Protein AF-A0ABC8R5H9-F1 (afdb_monomer_lite)

InterPro domains:
  IPR025846 Trichome birefringence-like, N-terminal domain [PF14416] (98-150)
  IPR026057 Trichome birefringence-like, C-terminal domain [PF13839] (152-181)
  IPR029962 Trichome birefringence-like family [PTHR32285] (41-181)

Secondary structure (DSSP, 8-state):
--------------PPPP----SS-HHHHHHHHHHHHHHHHHHHHHHHHH--SSS----------------------------------TT----TTT--SSSEEEEE-TT---S--TTT-TTS-GGG-TTTTT----GGGGEEEEESS-PPPPP-HHHHHHHHTT------SSHHHHTT-

pLDDT: mean 74.7, std 21.78, range [30.92, 97.94]

Sequence (181 aa):
MSVLHRAKPSSSMGMKPPRGKLPLPLSVIILVVCAFAFLLLLYTERISSLSSTNIFRFKPCANRNHAKSHKSRKEKGAMENNPINYETDDRFEFDPNECSVAHGKWVFNSSFEPLYSDKTCPYLDPQFSCVTNGRPDSDYRHWEWQPDDCILPRFNPKIALRKLQGKRLMFVGDSLQRGQW

Structure (mmCIF, N/CA/C/O backbone):
data_AF-A0ABC8R5H9-F1
#
_entry.id   AF-A0ABC8R5H9-F1
#
loop_
_atom_site.group_PDB
_atom_site.id
_atom_site.type_symbol
_atom_site.label_atom_id
_atom_site.label_alt_id
_atom_site.label_comp_id
_atom_site.label_asym_id
_atom_site.label_entity_id
_atom_site.label_seq_id
_atom_site.pdbx_PDB_ins_code
_atom_site.Cartn_x
_atom_site.Cartn_y
_atom_site.Cartn_z
_atom_site.occupancy
_atom_site.B_iso_or_equiv
_atom_site.auth_seq_id
_atom_site.auth_comp_id
_atom_site.auth_asym_id
_atom_site.auth_atom_id
_atom_site.pdbx_PDB_model_num
ATOM 1 N N . MET A 1 1 ? -9.505 -63.109 100.877 1.00 43.75 1 MET A N 1
ATOM 2 C CA . MET A 1 1 ? -8.941 -63.592 99.594 1.00 43.75 1 MET A CA 1
ATOM 3 C C . MET A 1 1 ? -10.069 -64.211 98.783 1.00 43.75 1 MET A C 1
ATOM 5 O O . MET A 1 1 ? -10.992 -64.717 99.407 1.00 43.75 1 MET A O 1
ATOM 9 N N . SER A 1 2 ? -9.975 -64.134 97.448 1.00 44.31 2 SER A N 1
ATOM 10 C CA . SER A 1 2 ? -10.943 -64.615 96.429 1.00 44.31 2 SER A CA 1
ATOM 11 C C . SER A 1 2 ? -12.055 -63.597 96.109 1.00 44.31 2 SER A C 1
ATOM 13 O O . SER A 1 2 ? -13.054 -63.531 96.808 1.00 44.31 2 SER A O 1
ATOM 15 N N . VAL A 1 3 ? -11.813 -62.568 95.284 1.00 49.03 3 VAL A N 1
ATOM 16 C CA . VAL A 1 3 ? -11.662 -62.510 93.804 1.00 49.03 3 VAL A CA 1
ATOM 17 C C . VAL A 1 3 ? -13.003 -62.595 93.051 1.00 49.03 3 VAL A C 1
ATOM 19 O O . VAL A 1 3 ? -13.764 -63.543 93.193 1.00 49.03 3 VAL A O 1
ATOM 22 N N . LEU A 1 4 ? -13.240 -61.534 92.264 1.00 48.19 4 LEU A N 1
ATOM 23 C CA . LEU A 1 4 ? -14.357 -61.226 91.364 1.00 48.19 4 LEU A CA 1
ATOM 24 C C . LEU A 1 4 ? -14.793 -62.382 90.450 1.00 48.19 4 LEU A C 1
ATOM 26 O O . LEU A 1 4 ? -13.935 -63.038 89.878 1.00 48.19 4 LEU A O 1
ATOM 30 N N . HIS A 1 5 ? -16.077 -62.390 90.065 1.00 45.25 5 HIS A N 1
ATOM 31 C CA . HIS A 1 5 ? -16.423 -62.381 88.637 1.00 45.25 5 HIS A CA 1
ATOM 32 C C . HIS A 1 5 ? -17.647 -61.500 88.348 1.00 45.25 5 HIS A C 1
ATOM 34 O O . HIS A 1 5 ? -18.747 -61.696 88.853 1.00 45.25 5 HIS A O 1
ATOM 40 N N . ARG A 1 6 ? -17.400 -60.484 87.519 1.00 49.59 6 ARG A N 1
ATOM 41 C CA . ARG A 1 6 ? -18.348 -59.504 86.988 1.00 49.59 6 ARG A CA 1
ATOM 42 C C . ARG A 1 6 ? -18.973 -60.108 85.727 1.00 49.59 6 ARG A C 1
ATOM 44 O O . ARG A 1 6 ? -18.252 -60.336 84.757 1.00 49.59 6 ARG A O 1
ATOM 51 N N . ALA A 1 7 ? -20.277 -60.366 85.722 1.00 50.69 7 ALA A N 1
ATOM 52 C CA . ALA A 1 7 ? -21.005 -60.697 84.498 1.00 50.69 7 ALA A CA 1
ATOM 53 C C . ALA A 1 7 ? -21.244 -59.410 83.686 1.00 50.69 7 ALA A C 1
ATOM 55 O O . ALA A 1 7 ? -21.685 -58.397 84.228 1.00 50.69 7 ALA A O 1
ATOM 56 N N . LYS A 1 8 ? -20.916 -59.433 82.392 1.00 57.38 8 LYS A N 1
ATOM 57 C CA . LYS A 1 8 ? -21.090 -58.326 81.439 1.00 57.38 8 LYS A CA 1
ATOM 58 C C . LYS A 1 8 ? -22.070 -58.797 80.358 1.00 57.38 8 LYS A C 1
ATOM 60 O O . LYS A 1 8 ? -21.748 -59.795 79.714 1.00 57.38 8 LYS A O 1
ATOM 65 N N . PRO A 1 9 ? -23.226 -58.148 80.128 1.00 47.00 9 PRO A N 1
ATOM 66 C CA . PRO A 1 9 ? -24.105 -58.548 79.041 1.00 47.00 9 PRO A CA 1
ATOM 67 C C . PRO A 1 9 ? -23.868 -57.735 77.759 1.00 47.00 9 PRO A C 1
ATOM 69 O O . PRO A 1 9 ? -23.683 -56.522 77.788 1.00 47.00 9 PRO A O 1
ATOM 72 N N . SER A 1 10 ? -23.933 -58.484 76.656 1.00 46.19 10 SER A N 1
ATOM 73 C CA . SER A 1 10 ? -24.352 -58.140 75.291 1.00 46.19 10 SER A CA 1
ATOM 74 C C . SER A 1 10 ? -23.631 -57.013 74.537 1.00 46.19 10 SER A C 1
ATOM 76 O O . SER A 1 10 ? -23.918 -55.825 74.673 1.00 46.19 10 SER A O 1
ATOM 78 N N . SER A 1 11 ? -22.732 -57.420 73.639 1.00 56.31 11 SER A N 1
ATOM 79 C CA . SER A 1 11 ? -22.208 -56.608 72.542 1.00 56.31 11 SER A CA 1
ATOM 80 C C . SER A 1 11 ? -23.245 -56.460 71.421 1.00 56.31 11 SER A C 1
ATOM 82 O O . SER A 1 11 ? -23.648 -57.445 70.806 1.00 56.31 11 SER A O 1
ATOM 84 N N . SER A 1 12 ? -23.615 -55.213 71.133 1.00 51.06 12 SER A N 1
ATOM 85 C CA . SER A 1 12 ? -24.395 -54.781 69.968 1.00 51.06 12 SER A CA 1
ATOM 86 C C . SER A 1 12 ? -23.757 -55.239 68.644 1.00 51.06 12 SER A C 1
ATOM 88 O O . SER A 1 12 ? -22.599 -54.921 68.360 1.00 51.06 12 SER A O 1
ATOM 90 N N . MET A 1 13 ? -24.511 -55.980 67.825 1.00 53.38 13 MET A N 1
ATOM 91 C CA . MET A 1 13 ? -24.164 -56.292 66.435 1.00 53.38 13 MET A CA 1
ATOM 92 C C . MET A 1 13 ? -24.377 -55.049 65.562 1.00 53.38 13 MET A C 1
ATOM 94 O O . MET A 1 13 ? -25.468 -54.802 65.057 1.00 53.38 13 MET A O 1
ATOM 98 N N . GLY A 1 14 ? -23.316 -54.270 65.360 1.00 51.66 14 GLY A N 1
ATOM 99 C CA . GLY A 1 14 ? -23.276 -53.250 64.315 1.00 51.66 14 GLY A CA 1
ATOM 100 C C . GLY A 1 14 ? -23.113 -53.896 62.937 1.00 51.66 14 GLY A C 1
ATOM 101 O O . GLY A 1 14 ? -22.056 -54.450 62.630 1.00 51.66 14 GLY A O 1
ATOM 102 N N . MET A 1 15 ? -24.143 -53.815 62.093 1.00 54.72 15 MET A N 1
ATOM 103 C CA . MET A 1 15 ? -24.038 -54.130 60.665 1.00 54.72 15 MET A CA 1
ATOM 104 C C . MET A 1 15 ? -23.096 -53.117 59.993 1.00 54.72 15 MET A C 1
ATOM 106 O O . MET A 1 15 ? -23.332 -51.911 60.037 1.00 54.72 15 MET A O 1
ATOM 110 N N . LYS A 1 16 ? -22.013 -53.598 59.370 1.00 55.34 16 LYS A N 1
ATOM 111 C CA . LYS A 1 16 ? -21.135 -52.776 58.520 1.00 55.34 16 LYS A CA 1
ATOM 112 C C . LYS A 1 16 ? -21.816 -52.550 57.161 1.00 55.34 16 LYS A C 1
ATOM 114 O O . LYS A 1 16 ? -22.261 -53.533 56.569 1.00 55.34 16 LYS A O 1
ATOM 119 N N . PRO A 1 17 ? -21.873 -51.314 56.631 1.00 53.44 17 PRO A N 1
ATOM 120 C CA . PRO A 1 17 ? -22.426 -51.069 55.304 1.00 53.44 17 PRO A CA 1
ATOM 121 C C . PRO A 1 17 ? -21.487 -51.619 54.214 1.00 53.44 17 PRO A C 1
ATOM 123 O O . PRO A 1 17 ? -20.269 -51.702 54.426 1.00 53.44 17 PRO A O 1
ATOM 126 N N . PRO A 1 18 ? -22.020 -51.997 53.038 1.00 57.09 18 PRO A N 1
ATOM 127 C CA . PRO A 1 18 ? -21.214 -52.545 51.959 1.00 57.09 18 PRO A CA 1
ATOM 128 C C . PRO A 1 18 ? -20.311 -51.451 51.380 1.00 57.09 18 PRO A C 1
ATOM 130 O O . PRO A 1 18 ? -20.771 -50.386 50.972 1.00 57.09 18 PRO A O 1
ATOM 133 N N . ARG A 1 19 ? -19.004 -51.723 51.314 1.00 58.62 19 ARG A N 1
ATOM 134 C CA . ARG A 1 19 ? -18.061 -50.913 50.533 1.00 58.62 19 ARG A CA 1
ATOM 135 C C . ARG A 1 19 ? -18.326 -51.168 49.052 1.00 58.62 19 ARG A C 1
ATOM 137 O O . ARG A 1 19 ? -17.755 -52.087 48.467 1.00 58.62 19 ARG A O 1
ATOM 144 N N . GLY A 1 20 ? -19.201 -50.363 48.458 1.00 59.75 20 GLY A N 1
ATOM 145 C CA . GLY A 1 20 ? -19.288 -50.240 47.009 1.00 59.75 20 GLY A CA 1
ATOM 146 C C . GLY A 1 20 ? -17.933 -49.785 46.475 1.00 59.75 20 GLY A C 1
ATOM 147 O O . GLY A 1 20 ? -17.427 -48.733 46.866 1.00 59.75 20 GLY A O 1
ATOM 148 N N . LYS A 1 21 ? -17.307 -50.604 45.629 1.00 61.75 21 LYS A N 1
ATOM 149 C CA . LYS A 1 21 ? -16.124 -50.197 44.870 1.00 61.75 21 LYS A CA 1
ATOM 150 C C . LYS A 1 21 ? -16.583 -49.111 43.898 1.00 61.75 21 LYS A C 1
ATOM 152 O O . LYS A 1 21 ? -17.361 -49.398 42.994 1.00 61.75 21 LYS A O 1
ATOM 157 N N . LEU A 1 22 ? -16.153 -47.872 44.126 1.00 58.16 22 LEU A N 1
ATOM 158 C CA . LEU A 1 22 ? -16.399 -46.770 43.201 1.00 58.16 22 LEU A CA 1
ATOM 159 C C . LEU A 1 22 ? -15.733 -47.123 41.854 1.00 58.16 22 LEU A C 1
ATOM 161 O O . LEU A 1 22 ? -14.565 -47.527 41.862 1.00 58.16 22 LEU A O 1
ATOM 165 N N . PRO A 1 23 ? -16.446 -47.055 40.718 1.00 68.94 23 PRO A N 1
ATOM 166 C CA . PRO A 1 23 ? -15.873 -47.428 39.437 1.00 68.94 23 PRO A CA 1
ATOM 167 C C . PRO A 1 23 ? -14.886 -46.342 38.999 1.00 68.94 23 PRO A C 1
ATOM 169 O O . PRO A 1 23 ? -15.268 -45.188 38.847 1.00 68.94 23 PRO A O 1
ATOM 172 N N . LEU A 1 24 ? -13.633 -46.755 38.783 1.00 64.69 24 LEU A N 1
ATOM 173 C CA . LEU A 1 24 ? -12.494 -45.956 38.309 1.00 64.69 24 LEU A CA 1
ATOM 174 C C . LEU A 1 24 ? -12.049 -44.822 39.265 1.00 64.69 24 LEU A C 1
ATOM 176 O O . LEU A 1 24 ? -12.865 -44.156 39.901 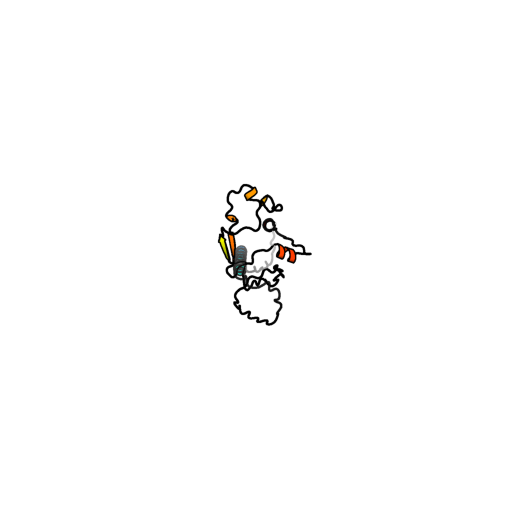1.00 64.69 24 LEU A O 1
ATOM 180 N N . PRO A 1 25 ? -10.732 -44.584 39.416 1.00 83.06 25 PRO A N 1
ATOM 181 C CA . PRO A 1 25 ? -10.252 -43.486 40.247 1.00 83.06 25 PRO A CA 1
ATOM 182 C C . PRO A 1 25 ? -10.734 -42.152 39.658 1.00 83.06 25 PRO A C 1
ATOM 184 O O . PRO A 1 25 ? -10.668 -41.947 38.447 1.00 83.06 25 PRO A O 1
ATOM 187 N N . LEU A 1 26 ? -11.191 -41.231 40.512 1.00 79.69 26 LEU A N 1
ATOM 188 C CA . LEU A 1 26 ? -11.699 -39.905 40.115 1.00 79.69 26 LEU A CA 1
ATOM 189 C C . LEU A 1 26 ? -10.741 -39.145 39.180 1.00 79.69 26 LEU A C 1
ATOM 191 O O . LEU A 1 26 ? -11.188 -38.395 38.318 1.00 79.69 26 LEU A O 1
ATOM 195 N N . SER A 1 27 ? -9.433 -39.387 39.295 1.00 84.00 27 SER A N 1
ATOM 196 C CA . SER A 1 27 ? -8.411 -38.834 38.402 1.00 84.00 27 SER A CA 1
ATOM 197 C C . SER A 1 27 ? -8.586 -39.256 36.941 1.00 84.00 27 SER A C 1
ATOM 199 O O . SER A 1 27 ? -8.415 -38.435 36.047 1.00 84.00 27 SER A O 1
ATOM 201 N N . VAL A 1 28 ? -8.971 -40.507 36.682 1.00 87.94 28 VAL A N 1
ATOM 202 C CA . VAL A 1 28 ? -9.210 -41.011 35.322 1.00 87.94 28 VAL A CA 1
ATOM 203 C C . VAL A 1 28 ? -10.463 -40.373 34.735 1.00 87.94 28 VAL A C 1
ATOM 205 O O . VAL A 1 28 ? -10.459 -39.988 33.572 1.00 87.94 28 VAL A O 1
ATOM 208 N N . ILE A 1 29 ? -11.504 -40.180 35.547 1.00 88.62 29 ILE A N 1
ATOM 209 C CA . ILE A 1 29 ? -12.729 -39.498 35.112 1.00 88.62 29 ILE A CA 1
ATOM 210 C C . ILE A 1 29 ? -12.416 -38.048 34.721 1.00 88.62 29 ILE A C 1
ATOM 212 O O . ILE A 1 29 ? -12.825 -37.607 33.651 1.00 88.62 29 ILE A O 1
ATOM 216 N N . ILE A 1 30 ? -11.633 -37.329 35.532 1.00 90.44 30 ILE A N 1
ATOM 217 C CA . ILE A 1 30 ? -11.220 -35.949 35.235 1.00 90.44 30 ILE A CA 1
ATOM 218 C C . ILE A 1 30 ? -10.405 -35.889 33.938 1.00 90.44 30 ILE A C 1
ATOM 220 O O . ILE A 1 30 ? -10.699 -35.062 33.082 1.00 90.44 30 ILE A O 1
ATOM 224 N N . LEU A 1 31 ? -9.431 -36.785 33.750 1.00 94.19 31 LEU A N 1
ATOM 225 C CA . LEU A 1 31 ? -8.617 -36.816 32.531 1.00 94.19 31 LEU A CA 1
ATOM 226 C C . LEU A 1 31 ? -9.457 -37.077 31.277 1.00 94.19 31 LEU A C 1
ATOM 228 O O . LEU A 1 31 ? -9.250 -36.420 30.259 1.00 94.19 31 LEU A O 1
ATOM 232 N N . VAL A 1 32 ? -10.430 -37.988 31.355 1.00 94.81 32 VAL A N 1
ATOM 233 C CA . VAL A 1 32 ? -11.349 -38.274 30.245 1.00 94.81 32 VAL A CA 1
ATOM 234 C C . VAL A 1 32 ? -12.231 -37.060 29.949 1.00 94.81 32 VAL A C 1
ATOM 236 O O . VAL A 1 32 ? -12.346 -36.667 28.791 1.00 94.81 32 VAL A O 1
ATOM 239 N N . VAL A 1 33 ? -12.799 -36.414 30.971 1.00 94.88 33 VAL A N 1
ATOM 240 C CA . VAL A 1 33 ? -13.617 -35.200 30.801 1.00 94.88 33 VAL A CA 1
ATOM 241 C C . VAL A 1 33 ? -12.796 -34.059 30.196 1.00 94.88 33 VAL A C 1
ATOM 243 O O . VAL A 1 33 ? -13.256 -33.415 29.256 1.00 94.88 33 VAL A O 1
ATOM 246 N N . CYS A 1 34 ? -11.567 -33.838 30.670 1.00 94.62 34 CYS A N 1
ATOM 247 C CA . CYS A 1 34 ? -10.660 -32.846 30.100 1.00 94.62 34 CYS A CA 1
ATOM 248 C C . CYS A 1 34 ? -10.326 -33.166 28.639 1.00 94.62 34 CYS A C 1
ATOM 250 O O . CYS A 1 34 ? -10.410 -32.277 27.798 1.00 94.62 34 CYS A O 1
ATOM 252 N N . ALA A 1 35 ? -10.003 -34.420 28.310 1.00 95.12 35 ALA A N 1
ATOM 253 C CA . ALA A 1 35 ? -9.708 -34.827 26.938 1.00 95.12 35 ALA A CA 1
ATOM 254 C C . ALA A 1 35 ? -10.906 -34.604 26.000 1.00 95.12 35 ALA A C 1
ATOM 256 O O . ALA A 1 35 ? -10.735 -34.049 24.916 1.00 95.12 35 ALA A O 1
ATOM 257 N N . 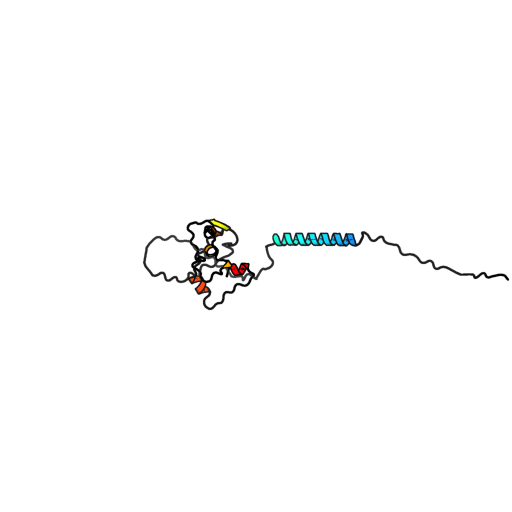PHE A 1 36 ? -12.124 -34.955 26.428 1.00 95.31 36 PHE A N 1
ATOM 258 C CA . PHE A 1 36 ? -13.344 -34.669 25.667 1.00 95.31 36 PHE A CA 1
ATOM 259 C C . PHE A 1 36 ? -13.591 -33.165 25.512 1.00 95.31 36 PHE A C 1
ATOM 261 O O . PHE A 1 36 ? -13.914 -32.723 24.414 1.00 95.31 36 PHE A O 1
ATOM 268 N N . ALA A 1 37 ? -13.393 -32.364 26.562 1.00 93.81 37 ALA A N 1
ATOM 269 C CA . ALA A 1 37 ? -13.526 -30.910 26.482 1.00 93.81 37 ALA A CA 1
ATOM 270 C C . ALA A 1 37 ? -12.506 -30.291 25.509 1.00 93.81 37 ALA A C 1
ATOM 272 O O . ALA A 1 37 ? -12.882 -29.466 24.683 1.00 93.81 37 ALA A O 1
ATOM 273 N N . PHE A 1 38 ? -11.243 -30.727 25.539 1.00 91.94 38 PHE A N 1
ATOM 274 C CA . PHE A 1 38 ? -10.216 -30.282 24.590 1.00 91.94 38 PHE A CA 1
ATOM 275 C C . PHE A 1 38 ? -10.537 -30.693 23.150 1.00 91.94 38 PHE A C 1
ATOM 277 O O . PHE A 1 38 ? -10.395 -29.881 22.242 1.00 91.94 38 PHE A O 1
ATOM 284 N N . LEU A 1 39 ? -11.012 -31.921 22.928 1.00 91.62 39 LEU A N 1
ATOM 285 C CA . LEU A 1 39 ? -11.445 -32.375 21.604 1.00 91.62 39 LEU A CA 1
ATOM 286 C C . LEU A 1 39 ? -12.648 -31.578 21.090 1.00 91.62 39 LEU A C 1
ATOM 288 O O . LEU A 1 39 ? -12.673 -31.227 19.914 1.00 91.62 39 LEU A O 1
ATOM 292 N N . LEU A 1 40 ? -13.607 -31.244 21.959 1.00 90.75 40 LEU A N 1
ATOM 293 C CA . LEU A 1 40 ? -14.729 -30.370 21.615 1.00 90.75 40 LEU A CA 1
ATOM 294 C C . LEU A 1 40 ? -14.254 -28.955 21.282 1.00 90.75 40 LEU A C 1
ATOM 296 O O . LEU A 1 40 ? -14.696 -28.415 20.278 1.00 90.75 40 LEU A O 1
ATOM 300 N N . LEU A 1 41 ? -13.322 -28.384 22.050 1.00 85.81 41 LEU A N 1
ATOM 301 C CA . LEU A 1 41 ? -12.759 -27.060 21.770 1.00 85.81 41 LEU A CA 1
ATOM 302 C C . LEU A 1 41 ? -12.005 -27.027 20.435 1.00 85.81 41 LEU A C 1
ATOM 304 O O . LEU A 1 41 ? -12.235 -26.134 19.622 1.00 85.81 41 LEU A O 1
ATOM 308 N N . LEU A 1 42 ? -11.169 -28.031 20.164 1.00 83.31 42 LEU A N 1
ATOM 309 C CA . LEU A 1 42 ? -10.455 -28.163 18.890 1.00 83.31 42 LEU A CA 1
ATOM 310 C C . LEU A 1 42 ? -11.411 -28.413 17.718 1.00 83.31 42 LEU A C 1
ATOM 312 O O . LEU A 1 42 ? -11.174 -27.931 16.612 1.00 83.31 42 LEU A O 1
ATOM 316 N N . TYR A 1 43 ? -12.508 -29.135 17.951 1.00 84.94 43 TYR A N 1
ATOM 317 C CA . TYR A 1 43 ? -13.571 -29.312 16.969 1.00 84.94 43 TYR A CA 1
ATOM 318 C C . TYR A 1 43 ? -14.328 -28.003 16.725 1.00 84.94 43 TYR A C 1
ATOM 320 O O . TYR A 1 43 ? -14.587 -27.679 15.573 1.00 84.94 43 TYR A O 1
ATOM 328 N N . THR A 1 44 ? -14.614 -27.209 17.762 1.00 79.81 44 THR A N 1
ATOM 329 C CA . THR A 1 44 ? -15.256 -25.895 17.617 1.00 79.81 44 THR A CA 1
ATOM 330 C C . THR A 1 44 ? -14.349 -24.853 16.976 1.00 79.81 44 THR A C 1
ATOM 332 O O . THR A 1 44 ? -14.861 -24.048 16.216 1.00 79.81 44 THR A O 1
ATOM 335 N N . GLU A 1 45 ? -13.034 -24.894 17.203 1.00 65.81 45 GLU A N 1
ATOM 336 C CA . GLU A 1 45 ? -12.027 -24.074 16.505 1.00 65.81 45 GLU A CA 1
ATOM 337 C C . GLU A 1 45 ? -11.903 -24.470 15.023 1.00 65.81 45 GLU A C 1
ATOM 339 O O . GLU A 1 45 ? -11.842 -23.625 14.130 1.00 65.81 45 GLU A O 1
ATOM 344 N N . ARG A 1 46 ? -11.935 -25.777 14.721 1.00 64.56 46 ARG A N 1
ATOM 345 C CA . ARG A 1 46 ? -12.025 -26.259 13.333 1.00 64.56 46 ARG A CA 1
ATOM 346 C C . ARG A 1 46 ? -13.360 -25.921 12.678 1.00 64.56 46 ARG A C 1
ATOM 348 O O . ARG A 1 46 ? -13.399 -25.695 11.475 1.00 64.56 46 ARG A O 1
ATOM 355 N N . ILE A 1 47 ? -14.458 -25.940 13.429 1.00 56.81 47 ILE A N 1
ATOM 356 C CA . ILE A 1 47 ? -15.762 -25.538 12.908 1.00 56.81 47 ILE A CA 1
ATOM 357 C C . ILE A 1 47 ? -15.813 -24.030 12.747 1.00 56.81 47 ILE A C 1
ATOM 359 O O . ILE A 1 47 ? -16.349 -23.600 11.745 1.00 56.81 47 ILE A O 1
ATOM 363 N N . SER A 1 48 ? -15.255 -23.209 13.634 1.00 54.00 48 SER A N 1
ATOM 364 C CA . SER A 1 48 ? -15.225 -21.758 13.434 1.00 54.00 48 SER A CA 1
ATOM 365 C C . SER A 1 48 ? -14.346 -21.369 12.242 1.00 54.00 48 SER A C 1
ATOM 367 O O . SER A 1 48 ? -14.679 -20.406 11.555 1.00 54.00 48 SER A O 1
ATOM 369 N N . SER A 1 49 ? -13.313 -22.158 11.907 1.00 48.66 49 SER A N 1
ATOM 370 C CA . SER A 1 49 ? -12.559 -21.994 10.653 1.00 48.66 49 SER A CA 1
ATOM 371 C C . SER A 1 49 ? -13.294 -22.505 9.401 1.00 48.66 49 SER A C 1
ATOM 373 O O . SER A 1 49 ? -13.059 -21.985 8.313 1.00 48.66 49 SER A O 1
ATOM 375 N N . LEU A 1 50 ? -14.227 -23.460 9.539 1.00 50.97 50 LEU A N 1
ATOM 376 C CA . LEU A 1 50 ? -15.084 -23.978 8.452 1.00 50.97 50 LEU A CA 1
ATOM 377 C C . LEU A 1 50 ? -16.488 -23.336 8.391 1.00 50.97 50 LEU A C 1
ATOM 379 O O . LEU A 1 50 ? -17.230 -23.543 7.435 1.00 50.97 50 LEU A O 1
ATOM 383 N N . SER A 1 51 ? -16.849 -22.537 9.392 1.00 38.78 51 SER A N 1
ATOM 384 C CA . SER A 1 51 ? -18.118 -21.831 9.569 1.00 38.78 51 SER A CA 1
ATOM 385 C C . SER A 1 51 ? -17.853 -20.331 9.624 1.00 38.78 51 SER A C 1
ATOM 387 O O . SER A 1 51 ? -18.365 -19.612 10.479 1.00 38.78 51 SER A O 1
ATOM 389 N N . SER A 1 52 ? -17.121 -19.825 8.635 1.00 42.41 52 SER A N 1
ATOM 390 C CA . SER A 1 52 ? -17.168 -18.410 8.258 1.00 42.41 52 SER A CA 1
ATOM 391 C C . SER A 1 52 ? -18.512 -18.015 7.620 1.00 42.41 52 SER A C 1
ATOM 393 O O . SER A 1 52 ? -18.643 -16.934 7.052 1.00 42.41 52 SER A O 1
ATOM 395 N N . THR A 1 53 ? -19.556 -18.840 7.755 1.00 54.34 53 THR A N 1
ATOM 396 C CA . THR A 1 53 ? -20.919 -18.478 7.376 1.00 54.34 53 THR A CA 1
ATOM 397 C C . THR A 1 53 ? -21.813 -18.349 8.614 1.00 54.34 53 THR A C 1
ATOM 399 O O . THR A 1 53 ? -22.255 -19.323 9.209 1.00 54.34 53 THR A O 1
ATOM 402 N N . ASN A 1 54 ? -22.133 -17.086 8.923 1.00 51.19 54 ASN A N 1
ATOM 403 C CA . ASN A 1 54 ? -23.256 -16.596 9.735 1.00 51.19 54 ASN A CA 1
ATOM 404 C C . ASN A 1 54 ? -23.131 -16.656 11.267 1.00 51.19 54 ASN A C 1
ATOM 406 O O . ASN A 1 54 ? -23.513 -17.647 11.868 1.00 51.19 54 ASN A O 1
ATOM 410 N N . ILE A 1 55 ? -22.803 -15.513 11.892 1.00 53.16 55 ILE A N 1
ATOM 411 C CA . ILE A 1 55 ? -23.419 -15.091 13.176 1.00 53.16 55 ILE A CA 1
ATOM 412 C C . ILE A 1 55 ? -23.501 -13.556 13.337 1.00 53.16 55 ILE A C 1
ATOM 414 O O . ILE A 1 55 ? -24.400 -13.084 14.025 1.00 53.16 55 ILE A O 1
ATOM 418 N N . PHE A 1 56 ? -22.726 -12.737 12.613 1.00 44.38 56 PHE A N 1
ATOM 419 C CA . PHE A 1 56 ? -22.994 -11.288 12.530 1.00 44.38 56 PHE A CA 1
ATOM 420 C C . PHE A 1 56 ? -23.792 -10.924 11.273 1.00 44.38 56 PHE A C 1
ATOM 422 O O . PHE A 1 56 ? -23.315 -10.230 10.378 1.00 44.38 56 PHE A O 1
ATOM 429 N N . ARG A 1 57 ? -25.053 -11.374 11.213 1.00 39.06 57 ARG A N 1
ATOM 430 C CA . ARG A 1 57 ? -26.056 -10.759 10.332 1.00 39.06 57 ARG A CA 1
ATOM 431 C C . ARG A 1 57 ? -26.456 -9.419 10.954 1.00 39.06 57 ARG A C 1
ATOM 433 O O . ARG A 1 57 ? -27.422 -9.332 11.711 1.00 39.06 57 ARG A O 1
ATOM 440 N N . PHE A 1 58 ? -25.727 -8.354 10.628 1.00 49.19 58 PHE A N 1
ATOM 441 C CA . PHE A 1 58 ? -26.360 -7.040 10.626 1.00 49.19 58 PHE A CA 1
ATOM 442 C C . PHE A 1 58 ? -27.558 -7.135 9.675 1.00 49.19 58 PHE A C 1
ATOM 444 O O . PHE A 1 58 ? -27.440 -7.675 8.575 1.00 49.19 58 PHE A O 1
ATOM 451 N N . LYS A 1 59 ? -28.736 -6.720 10.151 1.00 42.09 59 LYS A N 1
ATOM 452 C CA . LYS A 1 59 ? -29.983 -6.704 9.377 1.00 42.09 59 LYS A CA 1
ATOM 453 C C . LYS A 1 59 ? -29.701 -6.166 7.964 1.00 42.09 59 LYS A C 1
ATOM 455 O O . LYS A 1 59 ? -29.322 -5.001 7.861 1.00 42.09 59 LYS A O 1
ATOM 460 N N . PRO A 1 60 ? -29.915 -6.944 6.888 1.00 43.22 60 PRO A N 1
ATOM 461 C CA . PRO A 1 60 ? -29.975 -6.361 5.564 1.00 43.22 60 PRO A CA 1
ATOM 462 C C . PRO A 1 60 ? -31.279 -5.570 5.512 1.00 43.22 60 PRO A C 1
ATOM 464 O O . PRO A 1 60 ? -32.363 -6.132 5.701 1.00 43.22 60 PRO A O 1
ATOM 467 N N . CYS A 1 61 ? -31.186 -4.261 5.303 1.00 43.25 61 CYS A N 1
ATOM 468 C CA . CYS A 1 61 ? -32.346 -3.488 4.897 1.00 43.25 61 CYS A CA 1
ATOM 469 C C . CYS A 1 61 ? -32.851 -4.094 3.587 1.00 43.25 61 CYS A C 1
ATOM 471 O O . CYS A 1 61 ? -32.151 -4.081 2.578 1.00 43.25 61 CYS A O 1
ATOM 473 N N . ALA A 1 62 ? -34.060 -4.649 3.607 1.00 48.31 62 ALA A N 1
ATOM 474 C CA . ALA A 1 62 ? -34.768 -4.955 2.382 1.00 48.31 62 ALA A CA 1
ATOM 475 C C . ALA A 1 62 ? -34.944 -3.643 1.609 1.00 48.31 62 ALA A C 1
ATOM 477 O O . ALA A 1 62 ? -35.583 -2.719 2.116 1.00 48.31 62 ALA A O 1
ATOM 478 N N . ASN A 1 63 ? -34.419 -3.558 0.387 1.00 39.03 63 ASN A N 1
ATOM 479 C CA . ASN A 1 63 ? -34.958 -2.609 -0.571 1.00 39.03 63 ASN A CA 1
ATOM 480 C C . ASN A 1 63 ? -35.199 -3.266 -1.926 1.00 39.03 63 ASN A C 1
ATOM 482 O O . ASN A 1 63 ? -34.453 -4.117 -2.400 1.00 39.03 63 ASN A O 1
ATOM 486 N N . ARG A 1 64 ? -36.352 -2.895 -2.461 1.00 47.50 64 ARG A N 1
ATOM 487 C CA . ARG A 1 64 ? -37.077 -3.480 -3.573 1.00 47.50 64 ARG A CA 1
ATOM 488 C C . ARG A 1 64 ? -36.304 -3.323 -4.877 1.00 47.50 64 ARG A C 1
ATOM 490 O O . ARG A 1 64 ? -35.734 -2.270 -5.129 1.00 47.50 64 ARG A O 1
ATOM 497 N N . ASN A 1 65 ? -36.407 -4.354 -5.713 1.00 53.25 65 ASN A N 1
ATOM 498 C CA . ASN A 1 65 ? -36.437 -4.309 -7.174 1.00 53.25 65 ASN A CA 1
ATOM 499 C C . ASN A 1 65 ? -35.993 -2.980 -7.804 1.00 53.25 65 ASN A C 1
ATOM 501 O O . ASN A 1 65 ? -36.805 -2.075 -7.990 1.00 53.25 65 ASN A O 1
ATOM 505 N N . HIS A 1 66 ? -34.750 -2.928 -8.269 1.00 44.75 66 HIS A N 1
ATOM 506 C CA . HIS A 1 66 ? -34.424 -2.120 -9.434 1.00 44.75 66 HIS A CA 1
ATOM 507 C C . HIS A 1 66 ? -33.545 -2.942 -10.371 1.00 44.75 66 HIS A C 1
ATOM 509 O O . HIS A 1 66 ? -32.328 -2.814 -10.415 1.00 44.75 66 HIS A O 1
ATOM 515 N N . ALA A 1 67 ? -34.195 -3.801 -11.155 1.00 47.84 67 ALA A N 1
ATOM 516 C CA . ALA A 1 67 ? -33.611 -4.239 -12.407 1.00 47.84 67 ALA A CA 1
ATOM 517 C C . ALA A 1 67 ? -33.328 -2.982 -13.246 1.00 47.84 67 ALA A C 1
ATOM 519 O O . ALA A 1 67 ? -34.254 -2.293 -13.680 1.00 47.84 67 ALA A O 1
ATOM 520 N N . LYS A 1 68 ? -32.053 -2.659 -13.453 1.00 40.72 68 LYS A N 1
ATOM 521 C CA . LYS A 1 68 ? -31.620 -1.809 -14.560 1.00 40.72 68 LYS A CA 1
ATOM 522 C C . LYS A 1 68 ? -30.521 -2.535 -15.314 1.00 40.72 68 LYS A C 1
ATOM 524 O O . LYS A 1 68 ? -29.342 -2.437 -15.007 1.00 40.72 68 LYS A O 1
ATOM 529 N N . SER A 1 69 ? -30.962 -3.267 -16.331 1.00 45.06 69 SER A N 1
ATOM 530 C CA . SER A 1 69 ? -30.138 -3.627 -17.476 1.00 45.06 69 SER A CA 1
ATOM 531 C C . SER A 1 69 ? -29.565 -2.341 -18.078 1.00 45.06 69 SER A C 1
ATOM 533 O O . SER A 1 69 ? -30.324 -1.511 -18.579 1.00 45.06 69 SER A O 1
ATOM 535 N N . HIS A 1 70 ? -28.245 -2.159 -18.031 1.00 44.81 70 HIS A N 1
ATOM 536 C CA . HIS A 1 70 ? -27.574 -1.138 -18.830 1.00 44.81 70 HIS A CA 1
ATOM 537 C C . HIS A 1 70 ? -26.743 -1.801 -19.927 1.00 44.81 70 HIS A C 1
ATOM 539 O O . HIS A 1 70 ? -25.643 -2.307 -19.741 1.00 44.81 70 HIS A O 1
ATOM 545 N N . LYS A 1 71 ? -27.361 -1.800 -21.106 1.00 40.94 71 LYS A N 1
ATOM 546 C CA . LYS A 1 71 ? -26.827 -2.152 -22.416 1.00 40.94 71 LYS A CA 1
ATOM 547 C C . LYS A 1 71 ? -25.711 -1.171 -22.802 1.00 40.94 71 LYS A C 1
ATOM 549 O O . LYS A 1 71 ? -25.996 -0.002 -23.055 1.00 40.94 71 LYS A O 1
ATOM 554 N N . SER A 1 72 ? -24.467 -1.641 -22.906 1.00 38.41 72 SER A N 1
ATOM 555 C CA . SER A 1 72 ? -23.367 -0.861 -23.494 1.00 38.41 72 SER A CA 1
ATOM 556 C C . SER A 1 72 ? -23.626 -0.618 -24.981 1.00 38.41 72 SER A C 1
ATOM 558 O O . SER A 1 72 ? -23.550 -1.535 -25.802 1.00 38.41 72 SER A O 1
ATOM 560 N N . ARG A 1 73 ? -23.945 0.629 -25.339 1.00 40.12 73 ARG A N 1
ATOM 561 C CA . ARG A 1 73 ? -24.010 1.095 -26.727 1.00 40.12 73 ARG A CA 1
ATOM 562 C C . ARG A 1 73 ? -22.647 1.677 -27.107 1.00 40.12 73 ARG A C 1
ATOM 564 O O . ARG A 1 73 ? -22.210 2.665 -26.534 1.00 40.12 73 ARG A O 1
ATOM 571 N N . LYS A 1 74 ? -21.980 1.034 -28.068 1.00 41.25 74 LYS A N 1
ATOM 572 C CA . LYS A 1 74 ? -20.806 1.554 -28.785 1.00 41.25 74 LYS A CA 1
ATOM 573 C C . LYS A 1 74 ? -21.244 2.732 -29.659 1.00 41.25 74 LYS A C 1
ATOM 575 O O . LYS A 1 74 ? -22.073 2.520 -30.537 1.00 41.25 74 LYS A O 1
ATOM 580 N N . GLU A 1 75 ? -20.633 3.901 -29.503 1.00 36.47 75 GLU A N 1
ATOM 581 C CA . GLU A 1 75 ? -20.660 4.964 -30.516 1.00 36.47 75 GLU A CA 1
ATOM 582 C C . GLU A 1 75 ? -19.268 5.603 -30.653 1.00 36.47 75 GLU A C 1
ATOM 584 O O . GLU A 1 75 ? -18.516 5.729 -29.688 1.00 36.47 75 GLU A O 1
ATOM 589 N N . LYS A 1 76 ? -18.888 5.866 -31.908 1.00 37.38 76 LYS A N 1
ATOM 590 C CA . LYS A 1 76 ? -17.562 6.297 -32.366 1.00 37.38 76 LYS A CA 1
ATOM 591 C C . LYS A 1 76 ? -17.513 7.828 -32.490 1.00 37.38 76 LYS A C 1
ATOM 593 O O . LYS A 1 76 ? -18.398 8.381 -33.124 1.00 37.38 76 LYS A O 1
ATOM 598 N N . GLY A 1 77 ? -16.407 8.425 -32.034 1.00 36.22 77 GLY A N 1
ATOM 599 C CA . GLY A 1 77 ? -15.695 9.550 -32.666 1.00 36.22 77 GLY A CA 1
ATOM 600 C C . GLY A 1 77 ? -16.273 10.971 -32.572 1.00 36.22 77 GLY A C 1
ATOM 601 O O . GLY A 1 77 ? -17.259 11.268 -33.228 1.00 36.22 77 GLY A O 1
ATOM 602 N N . ALA A 1 78 ? -15.554 11.866 -31.881 1.00 30.92 78 ALA A N 1
ATOM 603 C CA . ALA A 1 78 ? -15.009 13.142 -32.389 1.00 30.92 78 ALA A CA 1
ATOM 604 C C . ALA A 1 78 ? -14.328 13.908 -31.233 1.00 30.92 78 ALA A C 1
ATOM 606 O O . ALA A 1 78 ? -14.810 13.890 -30.104 1.00 30.92 78 ALA A O 1
ATOM 607 N N . MET A 1 79 ? -13.182 14.533 -31.508 1.00 45.81 79 MET A N 1
ATOM 608 C CA . MET A 1 79 ? -12.390 15.313 -30.552 1.00 45.81 79 MET A CA 1
ATOM 609 C C . MET A 1 79 ? -12.942 16.740 -30.471 1.00 45.81 79 MET A C 1
ATOM 611 O O . MET A 1 79 ? -12.875 17.470 -31.456 1.00 45.81 79 MET A O 1
ATOM 615 N N . GLU A 1 80 ? -13.462 17.131 -29.308 1.00 35.47 80 GLU A N 1
ATOM 616 C CA . GLU A 1 80 ? -13.856 18.508 -29.001 1.00 35.47 80 GLU A CA 1
ATOM 617 C C . GLU A 1 80 ? -13.154 18.952 -27.711 1.00 35.47 80 GLU A C 1
ATOM 619 O O . GLU A 1 80 ? -13.268 18.315 -26.662 1.00 35.47 80 GLU A O 1
ATOM 624 N N . ASN A 1 81 ? -12.373 20.031 -27.810 1.00 49.28 81 ASN A N 1
ATOM 625 C CA . ASN A 1 81 ? -11.632 20.620 -26.699 1.00 49.28 81 ASN A CA 1
ATOM 626 C C . ASN A 1 81 ? -12.593 21.411 -25.807 1.00 49.28 81 ASN A C 1
ATOM 628 O O . ASN A 1 81 ? -12.692 22.630 -25.920 1.00 49.28 81 ASN A O 1
ATOM 632 N N . ASN A 1 82 ? -13.291 20.711 -24.917 1.00 39.28 82 ASN A N 1
ATOM 633 C CA . ASN A 1 82 ? -14.045 21.315 -23.827 1.00 39.28 82 ASN A CA 1
ATOM 634 C C . ASN A 1 82 ? -13.268 21.080 -22.518 1.00 39.28 82 ASN A C 1
ATOM 636 O O . ASN A 1 82 ? -12.761 19.970 -22.317 1.00 39.28 82 ASN A O 1
ATOM 640 N N . PRO A 1 83 ? -13.123 22.077 -21.623 1.00 41.81 83 PRO A N 1
ATOM 641 C CA . PRO A 1 83 ? -12.494 21.844 -20.335 1.00 41.81 83 PRO A CA 1
ATOM 642 C C . PRO A 1 83 ? -13.340 20.802 -19.614 1.00 41.81 83 PRO A C 1
ATOM 644 O O . PRO A 1 83 ? -14.533 21.013 -19.402 1.00 41.81 83 PRO A O 1
ATOM 647 N N . ILE A 1 84 ? -12.736 19.653 -19.304 1.00 44.03 84 ILE A N 1
ATOM 648 C CA . ILE A 1 84 ? -13.407 18.557 -18.611 1.00 44.03 84 ILE A CA 1
ATOM 649 C C . ILE A 1 84 ? -13.813 19.094 -17.238 1.00 44.03 84 ILE A C 1
ATOM 651 O O . ILE A 1 84 ? -13.027 19.083 -16.288 1.00 44.03 84 ILE A O 1
ATOM 655 N N . ASN A 1 85 ? -15.047 19.587 -17.139 1.00 41.09 85 ASN A N 1
ATOM 656 C CA . ASN A 1 85 ? -15.763 19.662 -15.885 1.00 41.09 85 ASN A CA 1
ATOM 657 C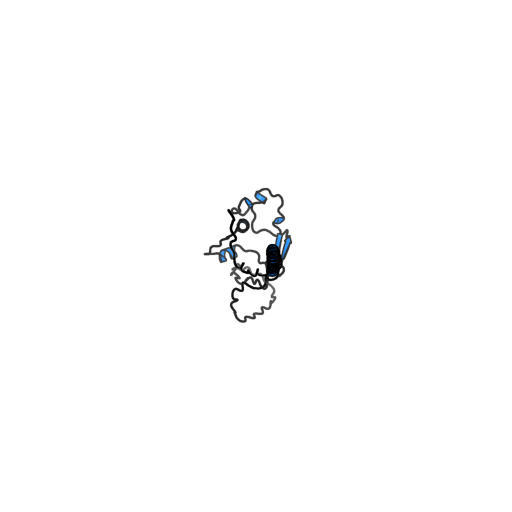 C . ASN A 1 85 ? -15.860 18.212 -15.423 1.00 41.09 85 ASN A C 1
ATOM 659 O O . ASN A 1 85 ? -16.695 17.447 -15.897 1.00 41.09 85 ASN A O 1
ATOM 663 N N . TYR A 1 86 ? -14.938 17.817 -14.547 1.00 51.53 86 TYR A N 1
ATOM 664 C CA . TYR A 1 86 ? -15.000 16.570 -13.799 1.00 51.53 86 TYR A CA 1
ATOM 665 C C . TYR A 1 86 ? -16.137 16.737 -12.781 1.00 51.53 86 TYR A C 1
ATOM 667 O O . TYR A 1 86 ? -15.902 16.802 -11.571 1.00 51.53 86 TYR A O 1
ATOM 675 N N . GLU A 1 87 ? -17.370 16.894 -13.284 1.00 49.22 87 GLU A N 1
ATOM 676 C CA . GLU A 1 87 ? -18.560 16.499 -12.551 1.00 49.22 87 GLU A CA 1
ATOM 677 C C . GLU A 1 87 ? -18.246 15.095 -12.076 1.00 49.22 87 GLU A C 1
ATOM 679 O O . GLU A 1 87 ? -17.980 14.177 -12.851 1.00 49.22 87 GLU A O 1
ATOM 684 N N . THR A 1 88 ? -18.060 15.022 -10.770 1.00 52.62 88 THR A N 1
ATOM 685 C CA . THR A 1 88 ? -17.683 13.835 -10.045 1.00 52.62 88 THR A CA 1
ATOM 686 C C . THR A 1 88 ? -18.655 12.753 -10.483 1.00 52.62 88 THR A C 1
ATOM 688 O O . THR A 1 88 ? -19.842 12.838 -10.178 1.00 52.62 88 THR A O 1
ATOM 691 N N . ASP A 1 89 ? -18.181 11.766 -11.244 1.00 52.16 89 ASP A N 1
ATOM 692 C CA . ASP A 1 89 ? -18.936 10.533 -11.391 1.00 52.16 89 ASP A CA 1
ATOM 693 C C . ASP A 1 89 ? -18.875 9.849 -10.023 1.00 52.16 89 ASP A C 1
ATOM 695 O O . ASP A 1 89 ? -18.043 8.990 -9.741 1.00 52.16 89 ASP A O 1
ATOM 699 N N . ASP A 1 90 ? -19.735 10.316 -9.120 1.00 55.78 90 ASP A N 1
ATOM 700 C CA . ASP A 1 90 ? -19.965 9.779 -7.784 1.00 55.78 90 ASP A CA 1
ATOM 701 C C . ASP A 1 90 ? -20.559 8.359 -7.849 1.00 55.78 90 ASP A C 1
ATOM 703 O O . ASP A 1 90 ? -20.902 7.780 -6.822 1.00 55.78 90 ASP A O 1
ATOM 707 N N . ARG A 1 91 ? -20.684 7.796 -9.057 1.00 58.12 91 ARG A N 1
ATOM 708 C CA . ARG A 1 91 ? -21.368 6.549 -9.378 1.00 58.12 91 ARG A CA 1
ATOM 709 C C . ARG A 1 91 ? -20.479 5.312 -9.303 1.00 58.12 91 ARG A C 1
ATOM 711 O O . ARG A 1 91 ? -21.007 4.214 -9.453 1.00 58.12 91 ARG A O 1
ATOM 718 N N . PHE A 1 92 ? -19.170 5.440 -9.057 1.00 67.00 92 PHE A N 1
ATOM 719 C CA . PHE A 1 92 ? -18.380 4.265 -8.676 1.00 67.00 92 PHE A CA 1
ATOM 720 C C . PHE A 1 92 ? -18.715 3.885 -7.229 1.00 67.00 92 PHE A C 1
ATOM 722 O O . PHE A 1 92 ? -18.044 4.280 -6.271 1.00 67.00 92 PHE A O 1
ATOM 729 N N . GLU A 1 93 ? -19.820 3.165 -7.090 1.00 75.19 93 GLU A N 1
ATOM 730 C CA . GLU A 1 93 ? -20.208 2.463 -5.881 1.00 75.19 93 GLU A CA 1
ATOM 731 C C . GLU A 1 93 ? -19.533 1.091 -5.914 1.00 75.19 93 GLU A C 1
ATOM 733 O O . GLU A 1 93 ? -19.714 0.316 -6.850 1.00 75.19 93 GLU A O 1
ATOM 738 N N . PHE A 1 94 ? -18.674 0.830 -4.932 1.00 82.62 94 PHE A N 1
ATOM 739 C CA . PHE A 1 94 ? -18.007 -0.459 -4.813 1.00 82.62 94 PHE A CA 1
ATOM 740 C C . PHE A 1 94 ? -19.018 -1.493 -4.307 1.00 82.62 94 PHE A C 1
ATOM 742 O O . PHE A 1 94 ? -19.477 -1.377 -3.169 1.00 82.62 94 PHE A O 1
ATOM 749 N N . ASP A 1 95 ? -19.344 -2.492 -5.131 1.00 84.69 95 ASP A N 1
ATOM 750 C CA . ASP A 1 95 ? -20.158 -3.634 -4.713 1.00 84.69 95 ASP A CA 1
ATOM 751 C C . ASP A 1 95 ? -19.255 -4.817 -4.310 1.00 84.69 95 ASP A C 1
ATOM 753 O O . ASP A 1 95 ? -18.652 -5.459 -5.178 1.00 84.69 95 ASP A O 1
ATOM 757 N N . PRO A 1 96 ? -19.162 -5.149 -3.008 1.00 83.75 96 PRO A N 1
ATOM 758 C CA . PRO A 1 96 ? -18.356 -6.273 -2.537 1.00 83.75 96 PRO A CA 1
ATOM 759 C C . PRO A 1 96 ? -18.883 -7.644 -2.992 1.00 83.75 96 PRO A C 1
ATOM 761 O O . PRO A 1 96 ? -18.161 -8.629 -2.864 1.00 83.75 96 PRO A O 1
ATOM 764 N N . ASN A 1 97 ? -20.125 -7.736 -3.484 1.00 86.62 97 ASN A N 1
ATOM 765 C CA . ASN A 1 97 ? -20.678 -8.980 -4.028 1.00 86.62 97 ASN A CA 1
ATOM 766 C C . ASN A 1 97 ? -20.269 -9.207 -5.488 1.00 86.62 97 ASN A C 1
ATOM 768 O O . ASN A 1 97 ? -20.275 -10.349 -5.941 1.00 86.62 97 ASN A O 1
ATOM 772 N N . GLU A 1 98 ? -19.938 -8.138 -6.217 1.00 87.56 98 GLU A N 1
ATOM 773 C CA . GLU A 1 98 ? -19.481 -8.211 -7.609 1.00 87.56 98 GLU A CA 1
ATOM 774 C C . GLU A 1 98 ? -17.954 -8.209 -7.717 1.00 87.56 98 GLU A C 1
ATOM 776 O O . GLU A 1 98 ? -17.416 -8.776 -8.665 1.00 87.56 98 GLU A O 1
ATOM 781 N N . CYS A 1 99 ? -17.246 -7.602 -6.756 1.00 90.56 99 CYS A N 1
ATOM 782 C CA . CYS A 1 99 ? -15.789 -7.631 -6.715 1.00 90.56 99 CYS A CA 1
ATOM 783 C C . CYS A 1 99 ? -15.230 -7.867 -5.311 1.00 90.56 99 CYS A C 1
ATOM 785 O O . CYS A 1 99 ? -15.317 -7.004 -4.432 1.00 90.56 99 CYS A O 1
ATOM 787 N N . SER A 1 100 ? -14.552 -9.002 -5.123 1.00 92.12 100 SER A N 1
ATOM 788 C CA . SER A 1 100 ? -13.777 -9.253 -3.910 1.00 92.12 100 SER A CA 1
ATOM 789 C C . SER A 1 100 ? -12.379 -8.643 -4.009 1.00 92.12 100 SER A C 1
ATOM 791 O O . SER A 1 100 ? -11.551 -9.078 -4.799 1.00 92.12 100 SER A O 1
ATOM 793 N N . VAL A 1 101 ? -12.068 -7.674 -3.144 1.00 92.75 101 VAL A N 1
ATOM 794 C CA . VAL A 1 101 ? -10.705 -7.107 -3.031 1.00 92.75 101 VAL A CA 1
ATOM 795 C C . VAL A 1 101 ? -9.722 -8.027 -2.307 1.00 92.75 101 VAL A C 1
ATOM 797 O O . VAL A 1 101 ? -8.515 -7.803 -2.372 1.00 92.75 101 VAL A O 1
ATOM 800 N N . ALA A 1 102 ? -10.227 -9.035 -1.591 1.00 93.56 102 ALA A N 1
ATOM 801 C CA . ALA A 1 102 ? -9.421 -9.918 -0.753 1.00 93.56 102 ALA A CA 1
ATOM 802 C C . ALA A 1 102 ? -8.751 -11.053 -1.542 1.00 93.56 102 ALA A C 1
ATOM 804 O O . ALA A 1 102 ? -7.740 -11.594 -1.093 1.00 93.56 102 ALA A O 1
ATOM 805 N N . HIS A 1 103 ? -9.305 -11.416 -2.702 1.00 94.50 103 HIS A N 1
ATOM 806 C CA . HIS A 1 103 ? -8.786 -12.465 -3.575 1.00 94.50 103 HIS A CA 1
ATOM 807 C C . HIS A 1 103 ? -8.205 -11.853 -4.844 1.00 94.50 103 HIS A C 1
ATOM 809 O O . HIS A 1 103 ? -8.767 -10.917 -5.408 1.00 94.50 103 HIS A O 1
ATOM 815 N N . GLY A 1 104 ? -7.049 -12.354 -5.256 1.00 95.50 104 GLY A N 1
ATOM 816 C CA . GLY A 1 104 ? -6.294 -11.790 -6.357 1.00 95.50 104 GLY A CA 1
ATOM 817 C C . GLY A 1 104 ? -4.852 -12.257 -6.342 1.00 95.50 104 GLY A C 1
ATOM 818 O O . GLY A 1 104 ? -4.471 -13.211 -5.653 1.00 95.50 104 GLY A O 1
ATOM 819 N N . LYS A 1 105 ? -4.027 -11.542 -7.097 1.00 96.81 105 LYS A N 1
ATOM 820 C CA . LYS A 1 105 ? -2.603 -11.830 -7.233 1.00 96.81 105 LYS A CA 1
ATOM 821 C C . LYS A 1 105 ? -1.788 -10.555 -7.346 1.00 96.81 105 LYS A C 1
ATOM 823 O O . LYS A 1 105 ? -2.244 -9.535 -7.857 1.00 96.81 105 LYS A O 1
ATOM 828 N N . TRP A 1 106 ? -0.540 -10.652 -6.916 1.00 96.19 106 TRP A N 1
ATOM 829 C CA . TRP A 1 106 ? 0.456 -9.627 -7.178 1.00 96.19 106 TRP A CA 1
ATOM 830 C C . TRP A 1 106 ? 0.942 -9.738 -8.619 1.00 96.19 106 TRP A C 1
ATOM 832 O O . TRP A 1 106 ? 1.378 -10.805 -9.055 1.00 96.19 106 TRP A O 1
ATOM 842 N N . VAL A 1 107 ? 0.877 -8.632 -9.352 1.00 95.44 107 VAL A N 1
ATOM 843 C CA . VAL A 1 107 ? 1.371 -8.525 -10.723 1.00 95.44 107 VAL A CA 1
ATOM 844 C C . VAL A 1 107 ? 2.483 -7.492 -10.760 1.00 95.44 107 VAL A C 1
ATOM 846 O O . VAL A 1 107 ? 2.335 -6.379 -10.263 1.00 95.44 107 VAL A O 1
ATOM 849 N N . PHE A 1 108 ? 3.620 -7.878 -11.333 1.00 96.00 108 PHE A N 1
ATOM 850 C CA . PHE A 1 108 ? 4.730 -6.963 -11.542 1.00 96.00 108 PHE A CA 1
ATOM 851 C C . PHE A 1 108 ? 4.473 -6.109 -12.783 1.00 96.00 108 PHE A C 1
ATOM 853 O O . PHE A 1 108 ? 4.217 -6.638 -13.866 1.00 96.00 108 PHE A O 1
ATOM 860 N N . ASN A 1 109 ? 4.576 -4.794 -12.633 1.00 94.50 109 ASN A N 1
ATOM 861 C CA . ASN A 1 109 ? 4.368 -3.831 -13.699 1.00 94.50 109 ASN A CA 1
ATOM 862 C C . ASN A 1 109 ? 5.506 -2.804 -13.699 1.00 94.50 109 ASN A C 1
ATOM 864 O O . ASN A 1 109 ? 5.482 -1.824 -12.963 1.00 94.50 109 ASN A O 1
ATOM 868 N N . SER A 1 110 ? 6.498 -2.999 -14.571 1.00 93.50 110 SER A N 1
ATOM 869 C CA . SER A 1 110 ? 7.655 -2.099 -14.694 1.00 93.50 110 SER A CA 1
ATOM 870 C C . SER A 1 110 ? 7.299 -0.680 -15.146 1.00 93.50 110 SER A C 1
ATOM 872 O O . SER A 1 110 ? 8.109 0.229 -15.003 1.00 93.50 110 SER A O 1
ATOM 874 N N . SER A 1 111 ? 6.118 -0.488 -15.739 1.00 91.62 111 SER A N 1
ATOM 875 C CA . SER A 1 111 ? 5.609 0.822 -16.155 1.00 91.62 111 SER A CA 1
ATOM 876 C C . SER A 1 111 ? 4.718 1.468 -15.093 1.00 91.62 111 SER A C 1
ATOM 878 O O . SER A 1 111 ? 4.238 2.582 -15.301 1.00 91.62 111 SER A O 1
ATOM 880 N N . PHE A 1 112 ? 4.461 0.781 -13.975 1.00 90.12 112 PHE A N 1
ATOM 881 C CA . PHE A 1 112 ? 3.703 1.338 -12.868 1.00 90.12 112 PHE A CA 1
ATOM 882 C C . PHE A 1 112 ? 4.508 2.442 -12.191 1.00 90.12 112 PHE A C 1
ATOM 884 O O . PHE A 1 112 ? 5.636 2.232 -11.754 1.00 90.12 112 PHE A O 1
ATOM 891 N N . GLU A 1 113 ? 3.901 3.616 -12.068 1.00 88.19 113 GLU A N 1
ATOM 892 C CA . GLU A 1 113 ? 4.495 4.742 -11.362 1.00 88.19 113 GLU A CA 1
ATOM 893 C C . GLU A 1 113 ? 3.746 4.958 -10.038 1.00 88.19 113 GLU A C 1
ATOM 895 O O . GLU A 1 113 ? 2.558 5.323 -10.062 1.00 88.19 113 GLU A O 1
ATOM 900 N N . PRO A 1 114 ? 4.408 4.729 -8.885 1.00 89.38 114 PRO A N 1
ATOM 901 C CA . PRO A 1 114 ? 3.832 5.007 -7.580 1.00 89.38 114 PRO A CA 1
ATOM 902 C C . PRO A 1 114 ? 3.386 6.464 -7.472 1.00 89.38 114 PRO A C 1
ATOM 904 O O . PRO A 1 114 ? 4.057 7.378 -7.941 1.00 89.38 114 PRO A O 1
ATOM 907 N N . LEU A 1 115 ? 2.266 6.698 -6.789 1.00 89.31 115 LEU A N 1
ATOM 908 C CA . LEU A 1 115 ? 1.720 8.049 -6.599 1.00 89.31 115 LEU A CA 1
ATOM 909 C C . LEU A 1 115 ? 2.642 8.974 -5.798 1.00 89.31 115 LEU A C 1
ATOM 911 O O . LEU A 1 115 ? 2.523 10.194 -5.883 1.00 89.31 115 LEU A O 1
ATOM 915 N N . TYR A 1 116 ? 3.519 8.390 -4.988 1.00 91.56 116 TYR A N 1
ATOM 916 C CA . TYR A 1 116 ? 4.520 9.093 -4.212 1.00 91.56 116 TYR A CA 1
ATOM 917 C C . TYR A 1 116 ? 5.746 8.201 -4.013 1.00 91.56 116 TYR A C 1
ATOM 919 O O . TYR A 1 116 ? 5.697 6.979 -4.147 1.00 91.56 116 TYR A O 1
ATOM 927 N N . SER A 1 117 ? 6.849 8.838 -3.646 1.00 90.75 117 SER A N 1
ATOM 928 C CA . SER A 1 117 ? 8.051 8.197 -3.132 1.00 90.75 117 SER A CA 1
ATOM 929 C C . SER A 1 117 ? 8.395 8.763 -1.756 1.00 90.75 117 SER A C 1
ATOM 931 O O . SER A 1 117 ? 7.905 9.824 -1.361 1.00 90.75 117 SER A O 1
ATOM 933 N N . ASP A 1 118 ? 9.289 8.084 -1.050 1.00 91.44 118 ASP A N 1
ATOM 934 C CA . ASP A 1 118 ? 9.873 8.554 0.208 1.00 91.44 118 ASP A CA 1
ATOM 935 C C . ASP A 1 118 ? 10.680 9.856 0.067 1.00 91.44 118 ASP A C 1
ATOM 937 O O . ASP A 1 118 ? 10.891 10.557 1.050 1.00 91.44 118 ASP A O 1
ATOM 941 N N . LYS A 1 119 ? 11.083 10.227 -1.155 1.00 89.81 119 LYS A N 1
ATOM 942 C CA . LYS A 1 119 ? 11.731 11.516 -1.449 1.00 89.81 119 LYS A CA 1
ATOM 943 C C . LYS A 1 119 ? 10.742 12.652 -1.705 1.00 89.81 119 LYS A C 1
ATOM 945 O O . LYS A 1 119 ? 11.083 13.812 -1.506 1.00 89.81 119 LYS A O 1
ATOM 950 N N . THR A 1 120 ? 9.541 12.338 -2.191 1.00 92.19 120 THR A N 1
ATOM 951 C CA . THR A 1 120 ? 8.532 13.345 -2.568 1.00 92.19 120 THR A CA 1
ATOM 952 C C . THR A 1 120 ? 7.509 13.602 -1.465 1.00 92.19 120 THR A C 1
ATOM 954 O O . THR A 1 120 ? 6.805 14.606 -1.525 1.00 92.19 120 THR A O 1
ATOM 957 N N . CYS A 1 121 ? 7.394 12.708 -0.478 1.00 92.50 121 CYS A N 1
ATOM 958 C CA . CYS A 1 121 ? 6.478 12.852 0.649 1.00 92.50 121 CYS A CA 1
ATOM 959 C C . CYS A 1 121 ? 7.236 13.312 1.909 1.00 92.50 121 CYS A C 1
ATOM 961 O O . CYS A 1 121 ? 7.863 12.484 2.567 1.00 92.50 121 CYS A O 1
ATOM 963 N N . PRO A 1 122 ? 7.162 14.600 2.296 1.00 91.94 122 PRO A N 1
ATOM 964 C CA . PRO A 1 122 ? 7.874 15.112 3.472 1.00 91.94 122 PRO A CA 1
ATOM 965 C C . PRO A 1 122 ? 7.276 14.637 4.806 1.00 91.94 122 PRO A C 1
ATOM 967 O O . PRO A 1 122 ? 7.843 14.906 5.860 1.00 91.94 122 PRO A O 1
ATOM 970 N N . TYR A 1 123 ? 6.122 13.969 4.768 1.00 92.50 123 TYR A N 1
ATOM 971 C CA . TYR A 1 123 ? 5.400 13.492 5.947 1.00 92.50 123 TYR A CA 1
ATOM 972 C C . TYR A 1 123 ? 5.693 12.025 6.278 1.00 92.50 123 TYR A C 1
ATOM 974 O O . TYR A 1 123 ? 5.196 11.528 7.283 1.00 92.50 123 TYR A O 1
ATOM 982 N N . LEU A 1 124 ? 6.463 11.321 5.438 1.00 93.19 124 LEU A N 1
ATOM 983 C CA . LEU A 1 124 ? 6.781 9.918 5.670 1.00 93.19 124 LEU A CA 1
ATOM 984 C C . LEU A 1 124 ? 7.753 9.784 6.851 1.00 93.19 124 LEU A C 1
ATOM 986 O O . LEU A 1 124 ? 8.832 10.380 6.848 1.00 93.19 124 LEU A O 1
ATOM 990 N N . ASP A 1 125 ? 7.380 8.977 7.846 1.00 92.31 125 ASP A N 1
ATOM 991 C CA . ASP A 1 125 ? 8.238 8.702 8.998 1.00 92.31 125 ASP A CA 1
ATOM 992 C C . ASP A 1 125 ? 9.575 8.075 8.539 1.00 92.31 125 ASP A C 1
ATOM 994 O O . ASP A 1 125 ? 9.566 7.139 7.732 1.00 92.31 125 ASP A O 1
ATOM 998 N N . PRO A 1 126 ? 10.734 8.483 9.101 1.00 92.56 126 PRO A N 1
ATOM 999 C CA . PRO A 1 126 ? 12.043 7.942 8.717 1.00 92.56 126 PRO A CA 1
ATOM 1000 C C . PRO A 1 126 ? 12.151 6.417 8.816 1.00 92.56 126 PRO A C 1
ATOM 1002 O O . PRO A 1 126 ? 12.942 5.808 8.105 1.00 92.56 126 PRO A O 1
ATOM 1005 N N . GLN A 1 127 ? 11.342 5.784 9.670 1.00 92.25 127 GLN A N 1
ATOM 1006 C CA . GLN A 1 127 ? 11.291 4.327 9.827 1.00 92.25 127 GLN A CA 1
ATOM 1007 C C . GLN A 1 127 ? 10.798 3.606 8.557 1.00 92.25 127 GLN A C 1
ATOM 1009 O O . GLN A 1 127 ? 11.137 2.442 8.357 1.00 92.25 127 GLN A O 1
ATOM 1014 N N . PHE A 1 128 ? 10.054 4.292 7.682 1.00 91.94 128 PHE A N 1
ATOM 1015 C CA . PHE A 1 128 ? 9.485 3.739 6.446 1.00 91.94 128 PHE A CA 1
ATOM 1016 C C . PHE A 1 128 ? 10.186 4.239 5.168 1.00 91.94 128 PHE A C 1
ATOM 1018 O O . PHE A 1 128 ? 9.888 3.770 4.070 1.00 91.94 128 PHE A O 1
ATOM 1025 N N . SER A 1 129 ? 11.151 5.154 5.288 1.00 93.69 129 SER A N 1
ATOM 1026 C CA . SER A 1 129 ? 11.853 5.784 4.159 1.00 93.69 129 SER A CA 1
ATOM 1027 C C . SER A 1 129 ? 13.009 4.927 3.627 1.00 93.69 129 SER A C 1
ATOM 1029 O O . SER A 1 129 ? 14.176 5.300 3.730 1.00 93.69 129 SER A O 1
ATOM 1031 N N . CYS A 1 130 ? 12.709 3.742 3.087 1.00 93.31 130 CYS A N 1
ATOM 1032 C CA . CYS A 1 130 ? 13.721 2.745 2.718 1.00 93.31 130 CYS A CA 1
ATOM 1033 C C . CYS A 1 130 ? 14.803 3.249 1.746 1.00 93.31 130 CYS A C 1
ATOM 1035 O O . CYS A 1 130 ? 15.972 2.919 1.940 1.00 93.31 130 CYS A O 1
ATOM 1037 N N . VAL A 1 131 ? 14.449 4.014 0.707 1.00 91.62 131 VAL A N 1
ATOM 1038 C CA . VAL A 1 131 ? 15.425 4.505 -0.286 1.00 91.62 131 VAL A CA 1
ATOM 1039 C C . VAL A 1 131 ? 16.315 5.562 0.351 1.00 91.62 131 VAL A C 1
ATOM 1041 O O . VAL A 1 131 ? 17.533 5.522 0.191 1.00 91.62 131 VAL A O 1
ATOM 1044 N N . THR A 1 132 ? 15.730 6.476 1.125 1.00 92.06 132 THR A N 1
ATOM 1045 C CA . THR A 1 132 ? 16.494 7.468 1.898 1.00 92.06 132 THR A CA 1
ATOM 1046 C C . THR A 1 132 ? 17.399 6.803 2.943 1.00 92.06 132 THR A C 1
ATOM 1048 O O . THR A 1 132 ? 18.506 7.277 3.181 1.00 92.06 132 THR A O 1
ATOM 1051 N N . ASN A 1 133 ? 16.985 5.658 3.490 1.00 95.12 133 ASN A N 1
ATOM 1052 C CA . ASN A 1 133 ? 17.766 4.846 4.427 1.00 95.12 133 ASN A CA 1
ATOM 1053 C C . ASN A 1 133 ? 18.808 3.935 3.746 1.00 95.12 133 ASN A C 1
ATOM 1055 O O . ASN A 1 133 ? 19.425 3.108 4.415 1.00 95.12 133 ASN A O 1
ATOM 1059 N N . GLY A 1 134 ? 19.024 4.068 2.433 1.00 95.19 134 GLY A N 1
ATOM 1060 C CA . GLY A 1 134 ? 20.113 3.396 1.719 1.00 95.19 134 GLY A CA 1
ATOM 1061 C C . GLY A 1 134 ? 19.755 2.059 1.071 1.00 95.19 134 GLY A C 1
ATOM 1062 O O . GLY A 1 134 ? 20.658 1.353 0.623 1.00 95.19 134 GLY A O 1
ATOM 1063 N N . ARG A 1 135 ? 18.468 1.695 0.978 1.00 95.75 135 ARG A N 1
ATOM 1064 C CA . ARG A 1 135 ? 18.057 0.511 0.211 1.00 95.75 135 ARG A CA 1
ATOM 1065 C C . ARG A 1 135 ? 18.393 0.702 -1.281 1.00 95.75 135 ARG A C 1
ATOM 1067 O O . ARG A 1 135 ? 17.927 1.682 -1.867 1.00 95.75 135 ARG A O 1
ATOM 1074 N N . PRO A 1 136 ? 19.167 -0.209 -1.903 1.00 94.62 136 PRO A N 1
ATOM 1075 C CA . PRO A 1 136 ? 19.656 -0.023 -3.269 1.00 94.62 136 PRO A CA 1
ATOM 1076 C C . PRO A 1 136 ? 18.656 -0.461 -4.347 1.00 94.62 136 PRO A C 1
ATOM 1078 O O . PRO A 1 136 ? 18.654 0.096 -5.442 1.00 94.62 136 PRO A O 1
ATOM 1081 N N . ASP A 1 137 ? 17.814 -1.457 -4.063 1.00 94.00 137 ASP A N 1
ATOM 1082 C CA . ASP A 1 137 ? 16.809 -1.972 -4.990 1.00 94.00 137 ASP A CA 1
ATOM 1083 C C . ASP A 1 137 ? 15.501 -1.176 -4.904 1.00 94.00 137 ASP A C 1
ATOM 1085 O O . ASP A 1 137 ? 15.159 -0.611 -3.864 1.00 94.00 137 ASP A O 1
ATOM 1089 N N . SER A 1 138 ? 14.744 -1.140 -6.004 1.00 90.75 138 SER A N 1
ATOM 1090 C CA . SER A 1 138 ? 13.484 -0.388 -6.060 1.00 90.75 138 SER A CA 1
ATOM 1091 C C . SER A 1 138 ? 12.297 -1.121 -6.679 1.00 90.75 138 SER A C 1
ATOM 1093 O O . SER A 1 138 ? 11.184 -0.588 -6.681 1.00 90.75 138 SER A O 1
ATOM 1095 N N . ASP A 1 139 ? 12.513 -2.361 -7.120 1.00 92.31 139 ASP A N 1
ATOM 1096 C CA . ASP A 1 139 ? 11.521 -3.168 -7.835 1.00 92.31 139 ASP A CA 1
ATOM 1097 C C . ASP A 1 139 ? 10.315 -3.547 -6.977 1.00 92.31 139 ASP A C 1
ATOM 1099 O O . ASP A 1 139 ? 9.225 -3.769 -7.498 1.00 92.31 139 ASP A O 1
ATOM 1103 N N . TYR A 1 140 ? 10.471 -3.532 -5.651 1.00 92.19 140 TYR A N 1
ATOM 1104 C CA . TYR A 1 140 ? 9.373 -3.759 -4.711 1.00 92.19 140 TYR A CA 1
ATOM 1105 C C . TYR A 1 140 ? 8.214 -2.758 -4.876 1.00 92.19 140 TYR A C 1
ATOM 1107 O O . TYR A 1 140 ? 7.096 -3.060 -4.473 1.00 92.19 140 TYR A O 1
ATOM 1115 N N . ARG A 1 141 ? 8.455 -1.586 -5.481 1.00 92.00 141 ARG A N 1
ATOM 1116 C CA . ARG A 1 141 ? 7.440 -0.540 -5.706 1.00 92.00 141 ARG A CA 1
ATOM 1117 C C . ARG A 1 141 ? 6.606 -0.749 -6.973 1.00 92.00 141 ARG A C 1
ATOM 1119 O O . ARG A 1 141 ? 5.621 -0.044 -7.157 1.00 92.00 141 ARG A O 1
ATOM 1126 N N . HIS A 1 142 ? 6.999 -1.688 -7.831 1.00 93.44 142 HIS A N 1
ATOM 1127 C CA . HIS A 1 142 ? 6.358 -1.966 -9.121 1.00 93.44 142 HIS A CA 1
ATOM 1128 C C . HIS A 1 142 ? 5.354 -3.128 -9.050 1.00 93.44 142 HIS A C 1
ATOM 1130 O O . HIS A 1 142 ? 4.866 -3.594 -10.078 1.00 93.44 142 HIS A O 1
ATOM 1136 N N . TRP A 1 143 ? 5.065 -3.628 -7.849 1.00 94.19 143 TRP A N 1
ATOM 1137 C CA . TRP A 1 143 ? 4.066 -4.667 -7.631 1.00 94.19 143 TRP A CA 1
ATOM 1138 C C . TRP A 1 143 ? 2.697 -4.049 -7.377 1.00 94.19 143 TRP A C 1
ATOM 1140 O O . TRP A 1 143 ? 2.536 -3.204 -6.498 1.00 94.19 143 TRP A O 1
ATOM 1150 N N . GLU A 1 144 ? 1.706 -4.513 -8.127 1.00 93.38 144 GLU A N 1
ATOM 1151 C CA . GLU A 1 144 ? 0.318 -4.081 -8.024 1.00 93.38 144 GLU A CA 1
ATOM 1152 C C . GLU A 1 144 ? -0.561 -5.265 -7.614 1.00 93.38 144 GLU A C 1
ATOM 1154 O O . GLU A 1 144 ? -0.409 -6.380 -8.122 1.00 93.38 144 GLU A O 1
ATOM 1159 N N . TRP A 1 145 ? -1.470 -5.032 -6.668 1.00 94.50 145 TR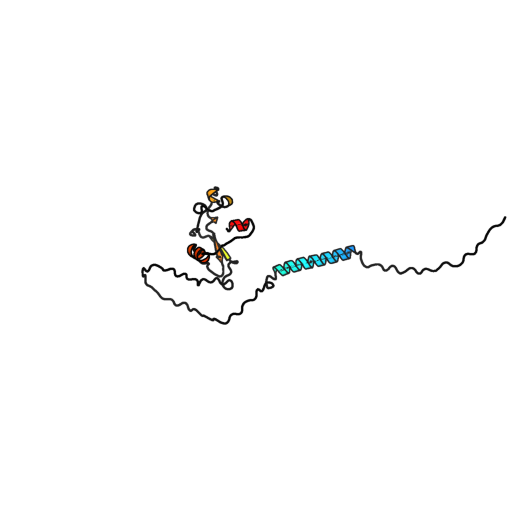P A N 1
ATOM 1160 C CA . TRP A 1 145 ? -2.476 -6.020 -6.300 1.00 94.50 145 TRP A CA 1
ATOM 1161 C C . TRP A 1 145 ? -3.610 -5.988 -7.323 1.00 94.50 145 TRP A C 1
ATOM 1163 O O . TRP A 1 145 ? -4.290 -4.970 -7.456 1.00 94.50 145 TRP A O 1
ATOM 1173 N N . GLN A 1 146 ? -3.822 -7.100 -8.026 1.00 95.12 146 GLN A N 1
ATOM 1174 C CA . GLN A 1 146 ? -4.894 -7.254 -9.003 1.00 95.12 146 GLN A CA 1
ATOM 1175 C C . GLN A 1 146 ? -5.943 -8.239 -8.469 1.00 95.12 146 GLN A C 1
ATOM 1177 O O . GLN A 1 146 ? -5.654 -9.440 -8.421 1.00 95.12 146 GLN A O 1
ATOM 1182 N N . PRO A 1 147 ? -7.144 -7.762 -8.085 1.00 95.69 147 PRO A N 1
ATOM 1183 C CA . PRO A 1 147 ? -8.263 -8.641 -7.769 1.00 95.69 147 PRO A CA 1
ATOM 1184 C C . PRO A 1 147 ? -8.657 -9.524 -8.955 1.00 95.69 147 PRO A C 1
ATOM 1186 O O . PRO A 1 147 ? -8.499 -9.124 -10.110 1.00 95.69 147 PRO A O 1
ATOM 1189 N N . ASP A 1 148 ? -9.185 -10.714 -8.675 1.00 94.62 148 ASP A N 1
ATOM 1190 C CA . ASP A 1 148 ? -9.565 -11.664 -9.730 1.00 94.62 148 ASP A CA 1
ATOM 1191 C C . ASP A 1 148 ? -10.845 -11.236 -10.469 1.00 94.62 148 ASP A C 1
ATOM 1193 O O . ASP A 1 148 ? -10.952 -11.398 -11.686 1.00 94.62 148 ASP A O 1
ATOM 1197 N N . ASP A 1 149 ? -11.793 -10.647 -9.736 1.00 93.62 149 ASP A N 1
ATOM 1198 C CA . ASP A 1 149 ? -13.149 -10.387 -10.230 1.00 93.62 149 ASP A CA 1
ATOM 1199 C C . ASP A 1 149 ? -13.303 -9.010 -10.894 1.00 93.62 149 ASP A C 1
ATOM 1201 O O . ASP A 1 149 ? -14.270 -8.767 -11.619 1.00 93.62 149 ASP A O 1
ATOM 1205 N N . CYS A 1 150 ? -12.372 -8.079 -10.657 1.00 91.19 150 CYS A N 1
ATOM 1206 C CA . CYS A 1 150 ? -12.476 -6.731 -11.204 1.00 91.19 150 CYS A CA 1
ATOM 1207 C C . CYS A 1 150 ? -11.146 -5.978 -11.306 1.00 91.19 150 CYS A C 1
ATOM 1209 O O . CYS A 1 150 ? -10.111 -6.374 -10.775 1.00 91.19 150 CYS A O 1
ATOM 1211 N N . ILE A 1 151 ? -11.202 -4.829 -11.984 1.00 88.12 151 ILE A N 1
ATOM 1212 C CA . ILE A 1 151 ? -10.110 -3.858 -12.049 1.00 88.12 151 ILE A CA 1
ATOM 1213 C C . ILE A 1 151 ? -10.441 -2.714 -11.092 1.00 88.12 151 ILE A C 1
ATOM 1215 O O . ILE A 1 151 ? -11.488 -2.076 -11.224 1.00 88.12 151 ILE A O 1
ATOM 1219 N N . LEU A 1 152 ? -9.545 -2.435 -10.145 1.00 87.75 152 LEU A N 1
ATOM 1220 C CA . LEU A 1 152 ? -9.724 -1.323 -9.217 1.00 87.75 152 LEU A CA 1
ATOM 1221 C C . LEU A 1 152 ? -9.468 0.020 -9.912 1.00 87.75 152 LEU A C 1
ATOM 1223 O O . LEU A 1 152 ? -8.540 0.140 -10.716 1.00 87.75 152 LEU A O 1
ATOM 1227 N N . PRO A 1 153 ? -10.259 1.060 -9.602 1.00 87.75 153 PRO A N 1
ATOM 1228 C CA . PRO A 1 153 ? -10.004 2.386 -10.134 1.00 87.75 153 PRO A CA 1
ATOM 1229 C C . PRO A 1 153 ? -8.686 2.934 -9.580 1.00 87.75 153 PRO A C 1
ATOM 1231 O O . PRO A 1 153 ? -8.379 2.793 -8.393 1.00 87.75 153 PRO A O 1
ATOM 1234 N N . ARG A 1 154 ? -7.926 3.637 -10.426 1.00 88.12 154 ARG A N 1
ATOM 1235 C CA . ARG A 1 154 ? -6.715 4.335 -9.982 1.00 88.12 154 ARG A CA 1
ATOM 1236 C C . ARG A 1 154 ? -7.081 5.387 -8.936 1.00 88.12 154 ARG A C 1
ATOM 1238 O O . ARG A 1 154 ? -8.013 6.172 -9.122 1.00 88.12 154 ARG A O 1
ATOM 1245 N N . PHE A 1 155 ? -6.317 5.434 -7.850 1.00 90.38 155 PHE A N 1
ATOM 1246 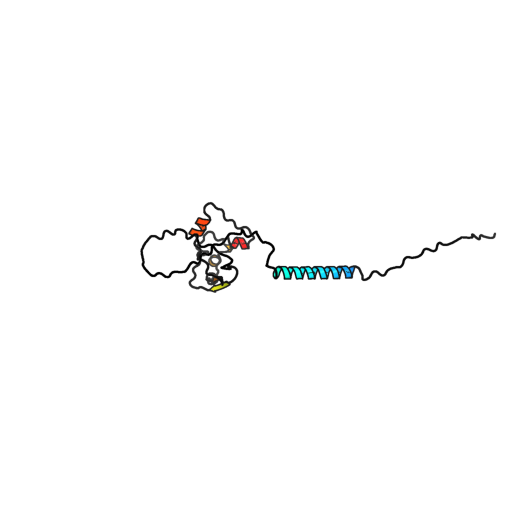C CA . PHE A 1 155 ? -6.557 6.399 -6.786 1.00 90.38 155 PHE A CA 1
ATOM 1247 C C . PHE A 1 155 ? -6.371 7.843 -7.277 1.00 90.38 155 PHE A C 1
ATOM 1249 O O . PHE A 1 155 ? -5.374 8.185 -7.915 1.00 90.38 155 PHE A O 1
ATOM 1256 N N . ASN A 1 156 ? -7.337 8.700 -6.939 1.00 91.31 156 ASN A N 1
ATOM 1257 C CA . ASN A 1 156 ? -7.310 10.128 -7.235 1.00 91.31 156 ASN A CA 1
ATOM 1258 C C . ASN A 1 156 ? -7.394 10.938 -5.926 1.00 91.31 156 ASN A C 1
ATOM 1260 O O . ASN A 1 156 ? -8.468 10.990 -5.310 1.00 91.31 156 ASN A O 1
ATOM 1264 N N . PRO A 1 157 ? -6.312 11.630 -5.516 1.00 91.81 157 PRO A N 1
ATOM 1265 C CA . PRO A 1 157 ? -6.268 12.338 -4.237 1.00 91.81 157 PRO A CA 1
ATOM 1266 C C . PRO A 1 157 ? -7.296 13.470 -4.152 1.00 91.81 157 PRO A C 1
ATOM 1268 O O . PRO A 1 157 ? -7.854 13.716 -3.086 1.00 91.81 157 PRO A O 1
ATOM 1271 N N . LYS A 1 158 ? -7.622 14.133 -5.272 1.00 93.62 158 LYS A N 1
ATOM 1272 C CA . LYS A 1 158 ? -8.616 15.219 -5.292 1.00 93.62 158 LYS A CA 1
ATOM 1273 C C . LYS A 1 158 ? -10.025 14.703 -5.013 1.00 93.62 158 LYS A C 1
ATOM 1275 O O . LYS A 1 158 ? -10.820 15.406 -4.397 1.00 93.62 158 LYS A O 1
ATOM 1280 N N . ILE A 1 159 ? -10.363 13.500 -5.481 1.00 91.31 159 ILE A N 1
ATOM 1281 C CA . ILE A 1 159 ? -11.664 12.877 -5.192 1.00 91.31 159 ILE A CA 1
ATOM 1282 C C . ILE A 1 159 ? -11.710 12.450 -3.723 1.00 91.31 159 ILE A C 1
ATOM 1284 O O . ILE A 1 159 ? -12.668 12.778 -3.027 1.00 91.31 159 ILE A O 1
ATOM 1288 N N . ALA A 1 160 ? -10.656 11.791 -3.232 1.00 92.12 160 ALA A N 1
ATOM 1289 C CA . ALA A 1 160 ? -10.573 11.354 -1.840 1.00 92.12 160 ALA A CA 1
ATOM 1290 C C . ALA A 1 160 ? -10.703 12.532 -0.855 1.00 92.12 160 ALA A C 1
ATOM 1292 O O . ALA A 1 160 ? -11.532 12.492 0.053 1.00 92.12 160 ALA A O 1
ATOM 1293 N N . LEU A 1 161 ? -9.959 13.621 -1.080 1.00 94.56 161 LEU A N 1
ATOM 1294 C CA . LEU A 1 161 ? -10.005 14.814 -0.229 1.00 94.56 161 LEU A CA 1
ATOM 1295 C C . LEU A 1 161 ? -11.359 15.526 -0.274 1.00 94.56 161 LEU A C 1
ATOM 1297 O O . LEU A 1 161 ? -11.835 15.973 0.766 1.00 94.56 161 LEU A O 1
ATOM 1301 N N . ARG A 1 162 ? -12.022 15.581 -1.439 1.00 94.31 162 ARG A N 1
ATOM 1302 C CA . ARG A 1 162 ? -13.397 16.101 -1.536 1.00 94.31 162 ARG A CA 1
ATOM 1303 C C . ARG A 1 162 ? -14.373 15.279 -0.693 1.00 94.31 162 ARG A C 1
ATOM 1305 O O . ARG A 1 162 ? -15.173 15.858 0.033 1.00 94.31 162 ARG A O 1
ATOM 1312 N N . LYS A 1 163 ? -14.271 13.944 -0.711 1.00 89.81 163 LYS A N 1
ATOM 1313 C CA . LYS A 1 163 ? -15.108 13.066 0.134 1.00 89.81 163 LYS A CA 1
ATOM 1314 C C . LYS A 1 163 ? -14.835 13.239 1.637 1.00 89.81 163 LYS A C 1
ATOM 1316 O O . LYS A 1 163 ? -15.735 13.014 2.450 1.00 89.81 163 LYS A O 1
ATOM 1321 N N . LEU A 1 164 ? -13.619 13.650 2.001 1.00 95.56 164 LEU A N 1
ATOM 1322 C CA . LEU A 1 164 ? -13.194 13.915 3.380 1.00 95.56 164 LEU A CA 1
ATOM 1323 C C . LEU A 1 164 ? -13.395 15.373 3.828 1.00 95.56 164 LEU A C 1
ATOM 1325 O O . LEU A 1 164 ? -13.150 15.686 4.993 1.00 95.56 164 LEU A O 1
ATOM 1329 N N . GLN A 1 165 ? -13.856 16.270 2.954 1.00 96.75 165 GLN A N 1
ATOM 1330 C CA . GLN A 1 165 ? -14.022 17.681 3.288 1.00 96.75 165 GLN A CA 1
ATOM 1331 C C . GLN A 1 165 ? -15.020 17.865 4.443 1.00 96.75 165 GLN A C 1
ATOM 1333 O O . GLN A 1 165 ? -16.136 17.347 4.416 1.00 96.75 165 GLN A O 1
ATOM 1338 N N . GLY A 1 166 ? -14.602 18.592 5.485 1.00 97.38 166 GLY A N 1
ATOM 1339 C CA . GLY A 1 166 ? -15.399 18.797 6.702 1.00 97.38 166 GLY A CA 1
ATOM 1340 C C . GLY A 1 166 ? -15.502 17.568 7.616 1.00 97.38 166 GLY A C 1
ATOM 1341 O O . GLY A 1 166 ? -16.234 17.606 8.602 1.00 97.38 166 GLY A O 1
ATOM 1342 N N . LYS A 1 167 ? -14.775 16.485 7.316 1.00 97.94 167 LYS A N 1
ATOM 1343 C CA . LYS A 1 167 ? -14.741 15.245 8.102 1.00 97.94 167 LYS A CA 1
ATOM 1344 C C . LYS A 1 167 ? -13.350 15.024 8.691 1.00 97.94 167 LYS A C 1
ATOM 1346 O O . LYS A 1 167 ? -12.373 15.646 8.286 1.00 97.94 167 LYS A O 1
ATOM 1351 N N . ARG A 1 168 ? -13.262 14.126 9.671 1.00 97.12 168 ARG A N 1
ATOM 1352 C CA . ARG A 1 168 ? -11.998 13.675 10.265 1.00 97.12 168 ARG A CA 1
ATOM 1353 C C . ARG A 1 168 ? -11.845 12.183 9.997 1.00 97.12 168 ARG A C 1
ATOM 1355 O O . ARG A 1 168 ? -12.752 11.422 10.322 1.00 97.12 168 ARG A O 1
ATOM 1362 N N . LEU A 1 169 ? -10.721 11.790 9.405 1.00 95.38 169 LEU A N 1
ATOM 1363 C CA . LEU A 1 169 ? -10.316 10.394 9.240 1.00 95.38 169 LEU A CA 1
ATOM 1364 C C . LEU A 1 169 ? -9.278 10.071 10.318 1.00 95.38 169 LEU A C 1
ATOM 1366 O O . LEU A 1 169 ? -8.325 10.827 10.491 1.00 95.38 169 LEU A O 1
ATOM 1370 N N . MET A 1 170 ? -9.478 8.979 11.052 1.00 95.25 170 MET A N 1
ATOM 1371 C CA . MET A 1 170 ? -8.567 8.523 12.100 1.00 95.25 170 MET A CA 1
ATOM 1372 C C . MET A 1 170 ? -8.314 7.028 11.932 1.00 95.25 170 MET A C 1
ATOM 1374 O O . MET A 1 170 ? -9.258 6.257 11.761 1.00 95.25 170 MET A O 1
ATOM 1378 N N . PHE A 1 171 ? -7.046 6.636 12.016 1.00 94.94 171 PHE A N 1
ATOM 1379 C CA . PHE A 1 171 ? -6.614 5.245 12.052 1.00 94.94 171 PHE A CA 1
ATOM 1380 C C . PHE A 1 171 ? -6.374 4.858 13.515 1.00 94.94 171 PHE A C 1
ATOM 1382 O O . PHE A 1 171 ? -5.690 5.579 14.239 1.00 94.94 171 PHE A O 1
ATOM 1389 N N . VAL A 1 172 ? -6.966 3.751 13.961 1.00 96.25 172 VAL A N 1
ATOM 1390 C CA . VAL A 1 172 ? -6.871 3.259 15.341 1.00 96.25 172 VAL A CA 1
ATOM 1391 C C . VAL A 1 172 ? -6.444 1.801 15.296 1.00 96.25 172 VAL A C 1
ATOM 1393 O O . VAL A 1 172 ? -7.220 0.959 14.856 1.00 96.25 172 VAL A O 1
ATOM 1396 N N . GLY A 1 173 ? -5.228 1.516 15.755 1.00 96.12 173 GLY A N 1
ATOM 1397 C CA . GLY A 1 173 ? -4.667 0.170 15.756 1.00 96.12 173 GLY A CA 1
ATOM 1398 C C . GLY A 1 173 ? -3.280 0.113 16.384 1.00 96.12 173 GLY A C 1
ATOM 1399 O O . GLY A 1 173 ? -2.883 1.012 17.126 1.00 96.12 173 GLY A O 1
ATOM 1400 N N . ASP A 1 174 ? -2.565 -0.969 16.095 1.00 95.06 174 ASP A N 1
ATOM 1401 C CA . ASP A 1 174 ? -1.198 -1.207 16.551 1.00 95.06 174 ASP A CA 1
ATOM 1402 C C . ASP A 1 174 ? -0.149 -0.527 15.643 1.00 95.06 174 ASP A C 1
ATOM 1404 O O . ASP A 1 174 ? -0.445 0.355 14.829 1.00 95.06 174 ASP A O 1
ATOM 1408 N N . SER A 1 175 ? 1.113 -0.931 15.788 1.00 93.50 175 SER A N 1
ATOM 1409 C CA . SER A 1 175 ? 2.215 -0.417 14.975 1.00 93.50 175 SER A CA 1
ATOM 1410 C C . SER A 1 175 ? 2.107 -0.768 13.489 1.00 93.50 175 SER A C 1
ATOM 1412 O O . SER A 1 175 ? 2.661 -0.031 12.676 1.00 93.50 175 SER A O 1
ATOM 1414 N N . LEU A 1 176 ? 1.394 -1.833 13.104 1.00 92.31 176 LEU A N 1
ATOM 1415 C CA . LEU A 1 176 ? 1.164 -2.154 11.693 1.00 92.31 176 LEU A CA 1
ATOM 1416 C C . LEU A 1 176 ? 0.197 -1.153 11.071 1.00 92.31 176 LEU A C 1
ATOM 1418 O O . LEU A 1 176 ?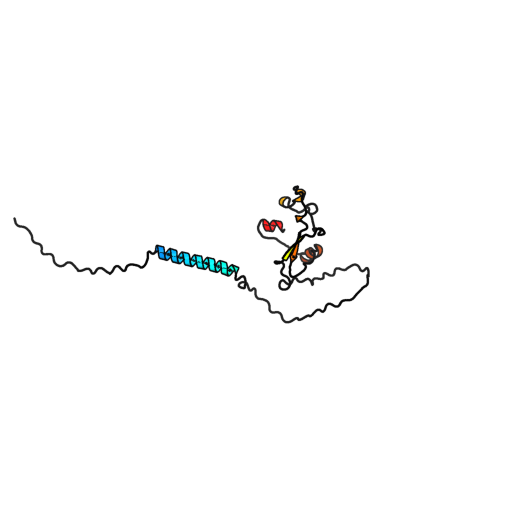 0.419 -0.689 9.953 1.00 92.31 176 LEU A O 1
ATOM 1422 N N . GLN A 1 177 ? -0.834 -0.757 11.816 1.00 93.62 177 GLN A N 1
ATOM 1423 C CA . GLN A 1 177 ? -1.780 0.250 11.349 1.00 93.62 177 GLN A CA 1
ATOM 1424 C C . GLN A 1 177 ? -1.143 1.639 11.214 1.00 93.62 177 GLN A C 1
ATOM 1426 O O . GLN A 1 177 ? -1.544 2.408 10.343 1.00 93.62 177 GLN A O 1
ATOM 1431 N N . ARG A 1 178 ? -0.097 1.944 11.995 1.00 90.88 178 ARG A N 1
ATOM 1432 C CA . ARG A 1 178 ? 0.708 3.162 11.800 1.00 90.88 178 ARG A CA 1
ATOM 1433 C C . ARG A 1 178 ? 1.387 3.209 10.427 1.00 90.88 178 ARG A C 1
ATOM 1435 O O . ARG A 1 178 ? 1.550 4.296 9.896 1.00 90.88 178 ARG A O 1
ATOM 1442 N N . GLY A 1 179 ? 1.747 2.065 9.845 1.00 89.88 179 GLY A N 1
ATOM 1443 C CA . GLY A 1 179 ? 2.307 2.010 8.490 1.00 89.88 179 GLY A CA 1
ATOM 1444 C C . GLY A 1 179 ? 1.290 2.284 7.373 1.00 89.88 179 GLY A C 1
ATOM 1445 O O . GLY A 1 179 ? 1.696 2.495 6.235 1.00 89.88 179 GLY A O 1
ATOM 1446 N N . GLN A 1 180 ? -0.015 2.262 7.674 1.00 90.50 180 GLN A N 1
ATOM 1447 C CA . GLN A 1 180 ? -1.086 2.577 6.717 1.00 90.50 180 GLN A CA 1
ATOM 1448 C C . GLN A 1 180 ? -1.527 4.050 6.752 1.00 90.50 180 GLN A C 1
ATOM 1450 O O . GLN A 1 180 ? -2.187 4.491 5.811 1.00 90.50 180 GLN A O 1
ATOM 1455 N N . TRP A 1 181 ? -1.233 4.764 7.845 1.00 87.69 181 TRP A N 1
ATOM 1456 C CA . TRP A 1 181 ? -1.625 6.158 8.078 1.00 87.69 181 TRP A CA 1
ATOM 1457 C C . TRP A 1 181 ? -0.738 7.150 7.317 1.00 87.69 181 TRP A C 1
ATOM 1459 O O . TRP A 1 181 ? 0.484 6.902 7.216 1.00 87.69 181 TRP A O 1
#

Foldseek 3Di:
DDDDDDDDDDDDDDDDDDPDDDPDDVVVVVVVVVVVVVVVVVVVVVVVVVPPDDDPPPDDPDDDDDDDDDDDDDDDDDDDPDPPPCPPCPVPDDDCVQFPLVAFDKDFAPPDDDPDALVRDPPDDPVPRCVVVPNPDDSVRRIDTDTPRDGDDDDDVVVVVVVCVVHDDDFDDDPVSVVVD

Radius of gyration: 38.37 Å; chains: 1; bounding box: 57×86×132 Å

Organism: NCBI:txid185542